Protein AF-A0A5F2GP54-F1 (afdb_monomer_lite)

Radius of gyration: 21.3 Å; chains: 1; bounding box: 75×28×52 Å

Structure (mmCIF, N/CA/C/O backbone):
data_AF-A0A5F2GP54-F1
#
_entry.id   AF-A0A5F2GP54-F1
#
loop_
_atom_site.group_PDB
_atom_site.id
_atom_site.type_symbol
_atom_site.label_atom_id
_atom_site.label_alt_id
_atom_site.label_comp_id
_atom_site.label_asym_id
_atom_site.label_entity_id
_atom_site.label_seq_id
_atom_site.pdbx_PDB_ins_code
_atom_site.Cartn_x
_atom_site.Cartn_y
_atom_site.Cartn_z
_atom_site.occupancy
_atom_site.B_iso_or_equiv
_atom_site.auth_seq_id
_atom_site.auth_comp_id
_atom_site.auth_asym_id
_atom_site.auth_atom_id
_atom_site.pdbx_PDB_model_num
ATOM 1 N N . MET A 1 1 ? -41.384 5.688 8.074 1.00 37.34 1 MET A N 1
ATOM 2 C CA . MET A 1 1 ? -40.142 5.023 7.621 1.00 37.34 1 MET A CA 1
ATOM 3 C C . MET A 1 1 ? -38.977 5.599 8.408 1.00 37.34 1 MET A C 1
ATOM 5 O O . MET A 1 1 ? -38.516 6.691 8.107 1.00 37.34 1 MET A O 1
ATOM 9 N N . THR A 1 2 ? -38.576 4.937 9.490 1.00 41.84 2 THR A N 1
ATOM 10 C CA . THR A 1 2 ? -37.510 5.419 10.374 1.00 41.84 2 THR A CA 1
ATOM 11 C C . THR A 1 2 ? -36.173 5.144 9.698 1.00 41.84 2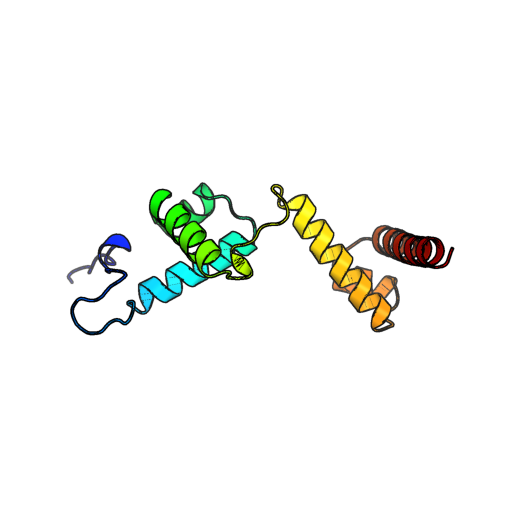 THR A C 1
ATOM 13 O O . THR A 1 2 ? -35.766 3.990 9.582 1.00 41.84 2 THR A O 1
ATOM 16 N N . GLN A 1 3 ? -35.512 6.189 9.199 1.00 48.16 3 GLN A N 1
ATOM 17 C CA . GLN A 1 3 ? -34.153 6.070 8.682 1.00 48.16 3 GLN A CA 1
ATOM 18 C C . GLN A 1 3 ? -33.237 5.664 9.842 1.00 48.16 3 GLN A C 1
ATOM 20 O O . GLN A 1 3 ? -32.897 6.484 10.693 1.00 48.16 3 GLN A O 1
ATOM 25 N N . GLN A 1 4 ? -32.882 4.379 9.916 1.00 49.12 4 GLN A N 1
ATOM 26 C CA . GLN A 1 4 ? -31.831 3.910 10.810 1.00 49.12 4 GLN A CA 1
ATOM 27 C C . GLN A 1 4 ? -30.529 4.553 10.341 1.00 49.12 4 GLN A C 1
ATOM 29 O O . GLN A 1 4 ? -29.947 4.132 9.341 1.00 49.12 4 GLN A O 1
ATOM 34 N N . GLN A 1 5 ? -30.084 5.601 11.039 1.00 55.44 5 GLN A N 1
ATOM 35 C CA . GLN A 1 5 ? -28.756 6.142 10.795 1.00 55.44 5 GLN A CA 1
ATOM 36 C C . GLN A 1 5 ? -27.732 5.018 10.991 1.00 55.44 5 GLN A C 1
ATOM 38 O O . GLN A 1 5 ? -27.814 4.286 11.985 1.00 55.44 5 GLN A O 1
ATOM 43 N N . PRO A 1 6 ? -26.776 4.842 10.064 1.00 56.81 6 PRO A N 1
ATOM 44 C CA . PRO A 1 6 ? -25.759 3.822 10.216 1.00 56.81 6 PRO A CA 1
ATOM 45 C C . PRO A 1 6 ? -24.985 4.107 11.502 1.00 56.81 6 PRO A C 1
ATOM 47 O O . PRO A 1 6 ? -24.300 5.121 11.614 1.00 56.81 6 PRO A O 1
ATOM 50 N N . LEU A 1 7 ? -25.100 3.199 12.476 1.00 57.28 7 LEU A N 1
ATOM 51 C CA . LEU A 1 7 ? -24.381 3.286 13.749 1.00 57.28 7 LEU A CA 1
ATOM 52 C C . LEU A 1 7 ? -22.897 3.571 13.481 1.00 57.28 7 LEU A C 1
ATOM 54 O O . LEU A 1 7 ? -22.285 2.910 12.627 1.00 57.28 7 LEU A O 1
ATOM 58 N N . ARG A 1 8 ? -22.345 4.569 14.177 1.00 58.59 8 ARG A N 1
ATOM 59 C CA . ARG A 1 8 ? -20.973 5.049 13.978 1.00 58.59 8 ARG A CA 1
ATOM 60 C C . ARG A 1 8 ? -19.968 4.022 14.496 1.00 58.59 8 ARG A C 1
ATOM 62 O O . ARG A 1 8 ? -20.253 3.259 15.417 1.00 58.59 8 ARG A O 1
ATOM 69 N N . PHE A 1 9 ? -18.771 4.005 13.913 1.00 52.03 9 PHE A N 1
ATOM 70 C CA . PHE A 1 9 ? -17.738 3.001 14.195 1.00 52.03 9 PHE A CA 1
ATOM 71 C C . PHE A 1 9 ? -17.418 2.838 15.697 1.00 52.03 9 PHE A C 1
ATOM 73 O O . PHE A 1 9 ? -17.304 1.709 16.172 1.00 52.03 9 PHE A O 1
ATOM 80 N N . TYR A 1 10 ? -17.359 3.937 16.458 1.00 57.66 10 TYR A N 1
ATOM 81 C CA . TYR A 1 10 ? -17.048 3.926 17.896 1.00 57.66 10 TYR A CA 1
ATOM 82 C C . TYR A 1 10 ? -18.141 3.297 18.778 1.00 57.66 10 TYR A C 1
ATOM 84 O O . TYR A 1 10 ? -17.886 2.999 19.942 1.00 57.66 10 TYR A O 1
ATOM 92 N N . GLN A 1 11 ? -19.353 3.080 18.251 1.00 53.91 11 GLN A N 1
ATOM 93 C CA . GLN A 1 11 ? -20.435 2.423 18.995 1.00 53.91 11 GLN A CA 1
ATOM 94 C C . GLN A 1 11 ? -20.234 0.904 19.096 1.00 53.91 11 GLN A C 1
ATOM 96 O O . GLN A 1 11 ? -20.862 0.247 19.924 1.00 53.91 11 GLN A O 1
ATOM 101 N N . PHE A 1 12 ? -19.340 0.331 18.286 1.00 56.84 12 PHE A N 1
ATOM 102 C CA . PHE A 1 12 ? -18.993 -1.083 18.346 1.00 56.84 12 PHE A CA 1
ATOM 103 C C . PHE A 1 12 ? -17.712 -1.266 19.168 1.00 56.84 12 PHE A C 1
ATOM 105 O O . PHE A 1 12 ? -16.613 -0.960 18.710 1.00 56.84 12 PHE A O 1
ATOM 112 N N . SER A 1 13 ? -17.837 -1.803 20.384 1.00 51.59 13 SER A N 1
ATOM 113 C CA . SER A 1 13 ? -16.672 -2.128 21.214 1.00 51.59 13 SER A CA 1
ATOM 114 C C . SER A 1 13 ? -15.788 -3.187 20.540 1.00 51.59 13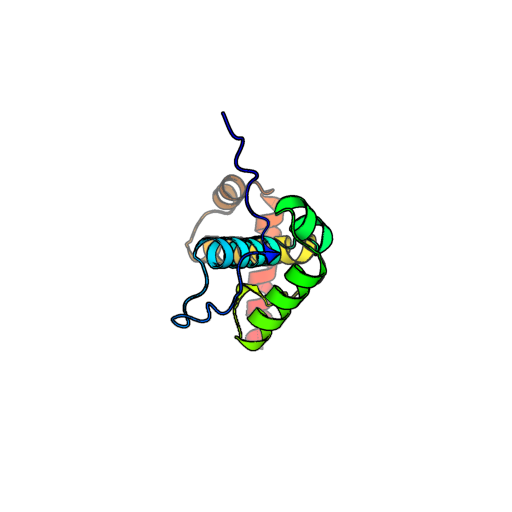 SER A C 1
ATOM 116 O O . SER A 1 13 ? -16.275 -4.218 20.064 1.00 51.59 13 SER A O 1
ATOM 118 N N . SER A 1 14 ? -14.467 -2.974 20.560 1.00 53.28 14 SER A N 1
ATOM 119 C CA . SER A 1 14 ? -13.477 -3.977 20.132 1.00 53.28 14 SER A CA 1
ATOM 120 C C . SER A 1 14 ? -13.481 -5.234 21.018 1.00 53.28 14 SER A C 1
ATOM 122 O O . SER A 1 14 ? -13.016 -6.292 20.584 1.00 53.28 14 SER A O 1
ATOM 124 N N . PHE A 1 15 ? -14.078 -5.127 22.211 1.00 50.03 15 PHE A N 1
ATOM 125 C CA . PHE A 1 15 ? -14.305 -6.192 23.179 1.00 50.03 15 PHE A CA 1
ATOM 126 C C . PHE A 1 15 ? -15.803 -6.267 23.499 1.00 50.03 15 PHE A C 1
ATOM 128 O O . PHE A 1 15 ? -16.343 -5.461 24.261 1.00 50.03 15 PHE A O 1
ATOM 135 N N . ASN A 1 16 ? -16.512 -7.213 22.890 1.00 49.00 16 ASN A N 1
ATOM 136 C CA . ASN A 1 16 ? -17.885 -7.485 23.291 1.00 49.00 16 ASN A CA 1
ATOM 137 C C . ASN A 1 16 ? -17.853 -8.104 24.701 1.00 49.00 16 ASN A C 1
ATOM 139 O O . ASN A 1 16 ? -17.216 -9.144 24.888 1.00 49.00 16 ASN A O 1
ATOM 143 N N . LYS A 1 17 ? -18.551 -7.501 25.680 1.00 50.81 17 LYS A N 1
ATOM 144 C CA . LYS A 1 17 ? -18.644 -7.996 27.074 1.00 50.81 17 LYS A CA 1
ATOM 145 C C . LYS A 1 17 ? -19.212 -9.427 27.182 1.00 50.81 17 LYS A C 1
ATOM 147 O O . LYS A 1 17 ? -19.225 -9.991 28.266 1.00 50.81 17 LYS A O 1
ATOM 152 N N . ARG A 1 18 ? -19.678 -10.017 26.073 1.00 45.22 18 ARG A N 1
ATOM 153 C CA . ARG A 1 18 ? -20.384 -11.306 26.009 1.00 45.22 18 ARG A CA 1
ATOM 154 C C . ARG A 1 18 ? -19.679 -12.442 25.252 1.00 45.22 18 ARG A C 1
ATOM 156 O O . ARG A 1 18 ? -20.313 -13.464 25.032 1.00 45.22 18 ARG A O 1
ATOM 163 N N . GLY A 1 19 ? -18.407 -12.325 24.851 1.00 49.91 19 GLY A N 1
ATOM 164 C CA . GLY A 1 19 ? -17.742 -13.504 24.256 1.00 49.91 19 GLY A CA 1
ATOM 165 C C . GLY A 1 19 ? -16.473 -13.302 23.435 1.00 49.91 19 GLY A C 1
ATOM 166 O O . GLY A 1 19 ? -16.212 -14.098 22.537 1.00 49.91 19 GLY A O 1
ATOM 167 N N . GLY A 1 20 ? -15.701 -12.238 23.668 1.00 58.38 20 GLY A N 1
ATOM 168 C CA . GLY A 1 20 ? -14.326 -12.127 23.150 1.00 58.38 20 GLY A CA 1
ATOM 169 C C . GLY A 1 20 ? -14.158 -11.963 21.630 1.00 58.38 20 GLY A C 1
ATOM 170 O O . GLY A 1 20 ? -13.033 -11.819 21.162 1.00 58.38 20 GLY A O 1
ATOM 171 N N . LYS A 1 21 ? -15.240 -11.944 20.838 1.00 61.78 21 LYS A N 1
ATOM 172 C CA . LYS A 1 21 ? -15.181 -11.756 19.378 1.00 61.78 21 LYS A CA 1
ATOM 173 C C . LYS A 1 21 ? -15.486 -10.306 18.998 1.00 61.78 21 LYS A C 1
ATOM 175 O O . LYS A 1 21 ? -16.508 -9.745 19.394 1.00 61.78 21 LYS A O 1
ATOM 180 N N . THR A 1 22 ? -14.593 -9.701 18.216 1.00 68.69 22 THR A N 1
ATOM 181 C CA . THR A 1 22 ? -14.778 -8.362 17.637 1.00 68.69 22 THR A CA 1
ATOM 182 C C . THR A 1 22 ? -15.954 -8.364 16.657 1.00 68.69 22 THR A C 1
ATOM 184 O O . THR A 1 22 ? -16.109 -9.298 15.872 1.00 68.69 22 THR A O 1
ATOM 187 N N . HIS A 1 23 ? -16.774 -7.308 16.673 1.00 72.44 23 HIS A N 1
ATOM 188 C CA . HIS A 1 23 ? -17.908 -7.180 15.757 1.00 72.44 23 HIS A CA 1
ATOM 189 C C . HIS A 1 23 ? -17.445 -7.252 14.282 1.00 72.44 23 HIS A C 1
ATOM 191 O O . HIS A 1 23 ? -16.470 -6.577 13.932 1.00 72.44 23 HIS A O 1
ATOM 197 N N . PRO A 1 24 ? -18.135 -7.988 13.383 1.00 79.50 24 PRO A N 1
ATOM 198 C CA . PRO A 1 24 ? -17.694 -8.172 11.996 1.00 79.50 24 PRO A CA 1
ATOM 199 C C . PRO A 1 24 ? -17.441 -6.860 11.246 1.00 79.50 24 PRO A C 1
ATOM 201 O O . PRO A 1 24 ? -16.494 -6.756 10.472 1.00 79.50 24 PRO A O 1
ATOM 204 N N . ARG A 1 25 ? -18.245 -5.822 11.511 1.00 81.06 25 ARG A N 1
ATOM 205 C CA . ARG A 1 25 ? -18.046 -4.488 10.919 1.00 81.06 25 ARG A CA 1
ATOM 206 C C . ARG A 1 25 ? -16.719 -3.859 11.353 1.00 81.06 25 ARG A C 1
ATOM 208 O O . ARG A 1 25 ? -16.010 -3.340 10.505 1.00 81.06 25 ARG A O 1
ATOM 215 N N . VAL A 1 26 ? -16.348 -3.985 12.628 1.00 79.94 26 VAL A N 1
ATOM 216 C CA . VAL A 1 26 ? -15.075 -3.469 13.160 1.00 79.94 26 VAL A CA 1
ATOM 217 C C . VAL A 1 26 ? -13.897 -4.238 12.571 1.00 79.94 26 VAL A C 1
ATOM 219 O O . VAL A 1 26 ? -12.906 -3.629 12.180 1.00 79.94 26 VAL A O 1
ATOM 222 N N . ALA A 1 27 ? -14.016 -5.563 12.441 1.00 83.56 27 ALA A N 1
ATOM 223 C CA . ALA A 1 27 ? -12.992 -6.380 11.794 1.00 83.56 27 ALA A CA 1
ATOM 224 C C . ALA A 1 27 ? -12.791 -5.983 10.319 1.00 83.56 27 ALA A C 1
ATOM 226 O O . ALA A 1 27 ? -11.654 -5.792 9.888 1.00 83.56 27 ALA A O 1
ATOM 227 N N . ARG A 1 28 ? -13.884 -5.781 9.566 1.00 88.00 28 ARG A N 1
ATOM 228 C CA . ARG A 1 28 ? -13.834 -5.306 8.173 1.00 88.00 28 ARG A CA 1
ATOM 229 C C . ARG A 1 28 ? -13.194 -3.925 8.059 1.00 88.00 28 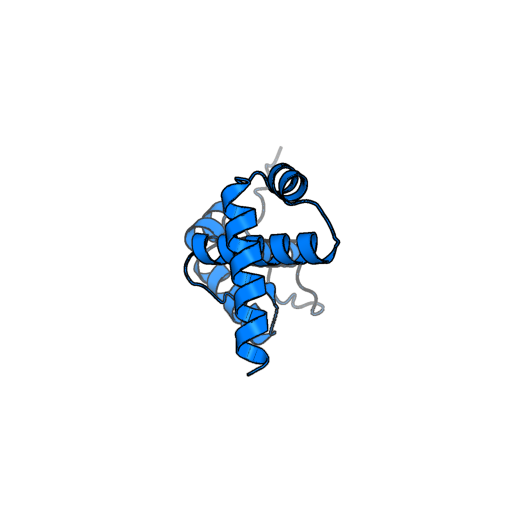ARG A C 1
ATOM 231 O O . ARG A 1 28 ? -12.292 -3.752 7.246 1.00 88.00 28 ARG A O 1
ATOM 238 N N . THR A 1 29 ? -13.608 -2.969 8.889 1.00 87.94 29 THR A N 1
ATOM 239 C CA . THR A 1 29 ? -13.026 -1.620 8.893 1.00 87.94 29 THR A CA 1
ATOM 240 C C . THR A 1 29 ? -11.544 -1.658 9.253 1.00 87.94 29 THR A C 1
ATOM 242 O O . THR A 1 29 ? -10.748 -1.036 8.563 1.00 87.94 29 THR A O 1
ATOM 245 N N . ARG A 1 30 ? -11.137 -2.439 10.263 1.00 87.62 30 ARG A N 1
ATOM 246 C CA . ARG A 1 30 ? -9.720 -2.603 10.623 1.00 87.62 30 ARG A CA 1
ATOM 247 C C . ARG A 1 30 ? -8.899 -3.157 9.460 1.00 87.62 30 ARG A C 1
ATOM 249 O O . ARG A 1 30 ? -7.828 -2.631 9.183 1.00 87.62 30 ARG A O 1
ATOM 256 N N . ASN A 1 31 ? -9.396 -4.182 8.770 1.00 90.94 31 ASN A N 1
ATOM 257 C CA . ASN A 1 31 ? -8.709 -4.727 7.598 1.00 90.94 31 ASN A CA 1
ATOM 258 C C . ASN A 1 31 ? -8.595 -3.671 6.491 1.00 90.94 31 ASN A C 1
ATOM 260 O O . ASN A 1 31 ? -7.518 -3.499 5.937 1.00 90.94 31 ASN A O 1
ATOM 264 N N . ARG A 1 32 ? -9.654 -2.884 6.260 1.00 91.88 32 ARG A N 1
ATOM 265 C CA . ARG A 1 32 ? -9.646 -1.783 5.290 1.00 91.88 32 ARG A CA 1
ATOM 266 C C . ARG A 1 32 ? -8.646 -0.679 5.654 1.00 91.88 32 ARG A C 1
ATOM 268 O O . ARG A 1 32 ? -7.950 -0.194 4.771 1.00 91.88 32 ARG A O 1
ATOM 275 N N . ILE A 1 33 ? -8.530 -0.321 6.938 1.00 92.56 33 ILE A N 1
ATOM 276 C CA . ILE A 1 33 ? -7.497 0.603 7.440 1.00 92.56 33 ILE A CA 1
ATOM 277 C C . ILE A 1 33 ? -6.108 0.069 7.090 1.00 92.56 33 ILE A C 1
ATOM 279 O O . ILE A 1 33 ? -5.278 0.828 6.602 1.00 92.56 33 ILE A O 1
ATOM 283 N N . LEU A 1 34 ? -5.857 -1.225 7.316 1.00 91.06 34 LEU A N 1
ATOM 284 C CA . LEU A 1 34 ? -4.565 -1.844 7.019 1.00 91.06 34 LEU A CA 1
ATOM 285 C C . LEU A 1 34 ? -4.292 -1.943 5.516 1.00 91.06 34 LEU A C 1
ATOM 287 O O . LEU A 1 34 ? -3.163 -1.699 5.119 1.00 91.06 34 LEU A O 1
ATOM 291 N N . ASP A 1 35 ? -5.299 -2.219 4.686 1.00 90.75 35 ASP A N 1
ATOM 292 C CA . ASP A 1 35 ? -5.155 -2.240 3.223 1.00 90.75 35 ASP A CA 1
ATOM 293 C C . ASP A 1 35 ? -4.829 -0.834 2.677 1.00 90.75 35 ASP A C 1
ATOM 295 O O . ASP A 1 35 ? -3.930 -0.658 1.854 1.00 90.75 35 ASP A O 1
ATOM 299 N N . LEU A 1 36 ? -5.519 0.204 3.168 1.00 90.88 36 LEU A N 1
ATOM 300 C CA . LEU A 1 36 ? -5.228 1.598 2.809 1.00 90.88 36 LEU A CA 1
ATOM 301 C C . LEU A 1 36 ? -3.868 2.046 3.357 1.00 90.88 36 LEU A C 1
ATOM 303 O O . LEU A 1 36 ? -3.133 2.799 2.706 1.00 90.88 36 LEU A O 1
ATOM 307 N N . TRP A 1 37 ? -3.510 1.566 4.548 1.00 89.94 37 TRP A N 1
ATOM 308 C CA . TRP A 1 37 ? -2.204 1.809 5.132 1.00 89.94 37 TRP A CA 1
ATOM 309 C C . TRP A 1 37 ? -1.095 1.125 4.315 1.00 89.94 37 TRP A C 1
ATOM 311 O O . TRP A 1 37 ? -0.096 1.758 3.986 1.00 89.94 37 TRP A O 1
ATOM 321 N N . GLU A 1 38 ? -1.274 -0.109 3.873 1.00 86.69 38 GLU A N 1
ATOM 322 C CA . GLU A 1 38 ? -0.355 -0.770 2.944 1.00 86.69 38 GLU A CA 1
ATOM 323 C C . GLU A 1 38 ? -0.258 0.006 1.616 1.00 86.69 38 GLU A C 1
ATOM 325 O O . GLU A 1 38 ? 0.832 0.215 1.084 1.00 86.69 38 GLU A O 1
ATOM 330 N N . GLY A 1 39 ? -1.381 0.552 1.137 1.00 84.75 39 GLY A N 1
ATOM 331 C CA . GLY A 1 39 ? -1.475 1.423 -0.039 1.00 84.75 39 GLY A CA 1
ATOM 332 C C . GLY A 1 39 ? -0.864 2.825 0.109 1.00 84.75 39 GLY A C 1
ATOM 333 O O . GLY A 1 39 ? -0.968 3.633 -0.821 1.00 84.75 39 GLY A O 1
ATOM 334 N N . MET A 1 40 ? -0.207 3.123 1.237 1.00 82.94 40 MET A N 1
ATOM 335 C CA . MET A 1 40 ? 0.449 4.404 1.538 1.00 82.94 40 MET A CA 1
ATOM 336 C C . MET A 1 40 ? -0.493 5.611 1.671 1.00 82.94 40 MET A C 1
ATOM 338 O O . MET A 1 40 ? -0.059 6.751 1.490 1.00 82.94 40 MET A O 1
ATOM 342 N N . ALA A 1 41 ? -1.763 5.397 2.016 1.00 86.50 41 ALA A N 1
ATOM 343 C CA . ALA A 1 41 ? -2.656 6.497 2.374 1.00 86.50 41 ALA A CA 1
ATOM 344 C C . ALA A 1 41 ? -2.156 7.219 3.646 1.00 86.50 41 ALA A C 1
ATOM 346 O O . ALA A 1 41 ? -1.564 6.602 4.540 1.00 86.50 41 ALA A O 1
ATOM 347 N N . SER A 1 42 ? -2.341 8.537 3.742 1.00 88.50 42 SER A N 1
ATOM 348 C CA . SER A 1 42 ? -2.042 9.262 4.984 1.00 88.50 42 SER A CA 1
ATOM 349 C C . SER A 1 42 ? -3.077 8.918 6.059 1.00 88.50 42 SER A C 1
ATOM 351 O O . SER A 1 42 ? -4.163 8.426 5.755 1.00 88.50 42 SER A O 1
ATOM 353 N N . TYR A 1 43 ? -2.769 9.208 7.325 1.00 90.31 43 TYR A N 1
ATOM 354 C CA . TYR A 1 43 ? -3.748 9.050 8.405 1.00 90.31 43 TYR A CA 1
ATOM 355 C C . TYR A 1 43 ? -5.031 9.857 8.146 1.00 90.31 43 TYR A C 1
ATOM 357 O O . TYR A 1 43 ? -6.115 9.359 8.430 1.00 90.31 43 TYR A O 1
ATOM 365 N N . SER A 1 44 ? -4.906 11.061 7.569 1.00 90.56 44 SER A N 1
ATOM 366 C CA . SER A 1 44 ? -6.045 11.914 7.210 1.00 90.56 44 SER A CA 1
ATOM 367 C C . SER A 1 44 ? -6.897 11.296 6.104 1.00 90.56 44 SER A C 1
ATOM 369 O O . SER A 1 44 ? -8.096 11.146 6.287 1.00 90.56 44 SER A O 1
ATOM 371 N N . THR A 1 45 ? -6.281 10.828 5.014 1.00 91.44 45 THR A N 1
ATOM 372 C CA . THR A 1 45 ? -7.010 10.190 3.910 1.00 91.44 45 THR A CA 1
ATOM 373 C C . THR A 1 45 ? -7.745 8.934 4.373 1.00 91.44 45 THR A C 1
ATOM 375 O O . THR A 1 45 ? -8.871 8.702 3.962 1.00 91.44 45 THR A O 1
ATOM 378 N N . ILE A 1 46 ? -7.142 8.124 5.251 1.00 92.44 46 ILE A N 1
ATOM 379 C CA . ILE A 1 46 ? -7.807 6.927 5.793 1.00 92.44 46 ILE A CA 1
ATOM 380 C C . ILE A 1 46 ? -9.006 7.311 6.668 1.00 92.44 46 ILE A C 1
ATOM 382 O O . ILE A 1 46 ? -10.036 6.641 6.620 1.00 92.44 46 ILE A O 1
ATOM 386 N N . ALA A 1 47 ? -8.857 8.357 7.481 1.00 92.50 47 ALA A N 1
ATOM 387 C CA . ALA A 1 47 ? -9.916 8.853 8.350 1.00 92.50 47 ALA A CA 1
ATOM 388 C C . ALA A 1 47 ? -11.113 9.379 7.543 1.00 92.50 47 ALA A C 1
ATOM 390 O O . ALA A 1 47 ? -12.246 9.018 7.849 1.00 92.50 47 ALA A O 1
ATOM 391 N N . GLU A 1 48 ? -10.850 10.160 6.493 1.00 91.69 48 GLU A N 1
ATOM 392 C CA . GLU A 1 48 ? -11.863 10.697 5.578 1.00 91.69 48 GLU A CA 1
ATOM 393 C C . GLU A 1 48 ? -12.572 9.585 4.791 1.00 91.69 48 GLU A C 1
ATOM 395 O O . GLU A 1 48 ? -13.796 9.522 4.783 1.00 91.69 48 GLU A O 1
ATOM 400 N N . GLU A 1 49 ? -11.814 8.662 4.193 1.00 91.94 49 GLU A N 1
ATOM 401 C CA . GLU A 1 49 ? -12.352 7.573 3.361 1.00 91.94 49 GLU A CA 1
ATOM 402 C C . GLU A 1 49 ? -13.292 6.640 4.142 1.00 91.94 49 GLU A C 1
ATOM 404 O O . GLU A 1 49 ? -14.250 6.095 3.594 1.00 91.94 49 GLU A O 1
ATOM 409 N N . LEU A 1 50 ? -13.001 6.410 5.425 1.00 89.56 50 LEU A N 1
ATOM 410 C CA . LEU A 1 50 ? -13.734 5.455 6.259 1.00 89.56 50 LEU A CA 1
ATOM 411 C C . LEU A 1 50 ? -14.691 6.116 7.257 1.00 89.56 50 LEU A C 1
ATOM 413 O O . LEU A 1 50 ? -15.337 5.386 8.011 1.00 89.56 50 LEU A O 1
ATOM 417 N N . ASP A 1 51 ? -14.777 7.449 7.263 1.00 89.38 51 ASP A N 1
ATOM 418 C CA . ASP A 1 51 ? -15.542 8.252 8.226 1.00 89.38 51 ASP A CA 1
ATOM 419 C C . ASP A 1 51 ? -15.261 7.840 9.689 1.00 89.38 51 ASP A C 1
ATOM 421 O O . ASP A 1 51 ? -16.140 7.462 10.471 1.00 89.38 51 ASP A O 1
ATOM 425 N N . ILE A 1 52 ? -13.975 7.835 10.054 1.00 88.44 52 ILE A N 1
ATOM 426 C CA . ILE A 1 52 ? -13.486 7.467 11.393 1.00 88.44 52 ILE A CA 1
ATOM 427 C C . ILE A 1 52 ? -12.507 8.503 11.933 1.00 88.44 52 ILE A C 1
ATOM 429 O O . ILE A 1 52 ? -11.864 9.233 11.187 1.00 88.44 52 ILE A O 1
ATOM 433 N N . SER A 1 53 ? -12.340 8.548 13.258 1.00 89.56 53 SER A N 1
ATOM 434 C CA . SER A 1 53 ? -11.381 9.475 13.857 1.00 89.56 53 SER A CA 1
ATOM 435 C C . SER A 1 53 ? -9.937 9.106 13.502 1.00 89.56 53 SER A C 1
ATOM 437 O O . SER A 1 53 ? -9.551 7.934 13.503 1.00 89.56 53 SER A O 1
ATOM 439 N N . ILE A 1 54 ? -9.095 10.120 13.286 1.00 90.00 54 ILE A N 1
ATOM 440 C CA . ILE A 1 54 ? -7.652 9.935 13.059 1.00 90.00 54 ILE A CA 1
ATOM 441 C C . ILE A 1 54 ? -7.011 9.158 14.222 1.00 90.00 54 ILE A C 1
ATOM 443 O O . ILE A 1 54 ? -6.187 8.274 13.990 1.00 90.00 54 ILE A O 1
ATOM 447 N N . SER A 1 55 ? -7.430 9.421 15.466 1.00 90.12 55 SER A N 1
ATOM 448 C CA . SER A 1 55 ? -6.951 8.698 16.654 1.00 90.12 55 SER A CA 1
ATOM 449 C C . SER A 1 55 ? -7.193 7.189 16.560 1.00 90.12 55 SER A C 1
ATOM 451 O O . SER A 1 55 ? -6.288 6.398 16.819 1.00 90.12 55 SER A O 1
ATOM 453 N N . THR A 1 56 ? -8.369 6.784 16.077 1.00 89.00 56 THR A N 1
ATOM 454 C CA . THR A 1 56 ? -8.728 5.378 15.862 1.00 89.00 56 THR A CA 1
ATOM 455 C C . THR A 1 56 ? -7.820 4.719 14.822 1.00 89.00 56 THR A C 1
ATOM 457 O O . THR A 1 56 ? -7.395 3.574 14.996 1.00 89.00 56 THR A O 1
ATOM 460 N N . VAL A 1 57 ? -7.502 5.433 13.737 1.00 90.25 57 VAL A N 1
ATOM 461 C CA . VAL A 1 57 ? -6.589 4.947 12.691 1.00 90.25 57 VAL A CA 1
ATOM 462 C C . VAL A 1 57 ? -5.198 4.700 13.278 1.00 90.25 57 VAL A C 1
ATOM 464 O O . VAL A 1 57 ? -4.628 3.623 13.082 1.00 90.25 57 VAL A O 1
ATOM 467 N N . VAL A 1 58 ? -4.675 5.663 14.044 1.00 90.38 58 VAL A N 1
ATOM 468 C CA . VAL A 1 58 ? -3.365 5.565 14.706 1.00 90.38 58 VAL A CA 1
ATOM 469 C C . VAL A 1 58 ? -3.318 4.372 15.662 1.00 90.38 58 VAL A C 1
ATOM 471 O O . VAL A 1 58 ? -2.385 3.571 15.592 1.00 90.38 58 VAL A O 1
ATOM 474 N N . GLU A 1 59 ? -4.337 4.194 16.503 1.00 89.19 59 GLU A N 1
ATOM 475 C CA . GLU A 1 59 ? -4.423 3.063 17.433 1.00 89.19 59 GLU A CA 1
ATOM 476 C C . GLU A 1 59 ? -4.492 1.711 16.716 1.00 89.19 59 GLU A C 1
ATOM 478 O O . GLU A 1 59 ? -3.815 0.758 17.118 1.00 89.19 59 GLU A O 1
ATOM 483 N N . CYS A 1 60 ? -5.272 1.617 15.634 1.00 89.56 60 CYS A N 1
ATOM 484 C CA . CYS A 1 60 ? -5.377 0.398 14.833 1.00 89.56 60 CYS A CA 1
ATOM 485 C C . CYS A 1 60 ? -4.020 -0.002 14.245 1.00 89.56 60 CYS A C 1
ATOM 487 O O . CYS A 1 60 ? -3.628 -1.168 14.337 1.00 89.56 60 CYS A O 1
ATOM 489 N N . ILE A 1 61 ? -3.277 0.962 13.699 1.00 89.62 61 ILE A N 1
ATOM 490 C CA . ILE A 1 61 ? -1.949 0.725 13.124 1.00 89.62 61 ILE A CA 1
ATOM 491 C C . ILE A 1 61 ? -0.940 0.381 14.223 1.00 89.62 61 ILE A C 1
ATOM 493 O O . ILE A 1 61 ? -0.187 -0.580 14.082 1.00 89.62 61 ILE A O 1
ATOM 497 N N . ALA A 1 62 ? -0.944 1.100 15.350 1.00 87.69 62 ALA A N 1
ATOM 498 C CA . ALA A 1 62 ? -0.074 0.802 16.488 1.00 87.69 62 ALA A CA 1
ATOM 499 C C . ALA A 1 62 ? -0.327 -0.609 17.047 1.00 87.69 62 ALA A C 1
ATOM 501 O O . ALA A 1 62 ? 0.606 -1.330 17.408 1.00 87.69 62 ALA A O 1
ATOM 502 N N . ARG A 1 63 ? -1.591 -1.044 17.089 1.00 86.50 63 ARG A N 1
ATOM 503 C CA . ARG A 1 63 ? -1.957 -2.414 17.461 1.00 86.50 63 ARG A CA 1
ATOM 504 C C . ARG A 1 63 ? -1.459 -3.434 16.439 1.00 86.50 63 ARG A C 1
ATOM 506 O O . ARG A 1 63 ? -0.899 -4.445 16.847 1.00 86.50 63 ARG A O 1
ATOM 513 N N . ALA A 1 64 ? -1.621 -3.175 15.145 1.00 88.00 64 ALA A N 1
ATOM 514 C CA . ALA A 1 64 ? -1.150 -4.075 14.096 1.00 88.00 64 ALA A CA 1
ATOM 515 C C . ALA A 1 64 ? 0.384 -4.215 14.089 1.00 88.00 64 ALA A C 1
ATOM 517 O O . ALA A 1 64 ? 0.892 -5.324 13.947 1.00 88.00 64 ALA A O 1
ATOM 518 N N . LYS A 1 65 ? 1.123 -3.133 14.377 1.00 87.12 65 LYS A N 1
ATOM 519 C CA . LYS A 1 65 ? 2.581 -3.175 14.585 1.00 87.12 65 LYS A CA 1
ATOM 520 C C . LYS A 1 65 ? 2.981 -4.061 15.764 1.00 87.12 65 LYS A C 1
ATOM 522 O O . LYS A 1 65 ? 3.885 -4.878 15.629 1.00 87.12 65 LYS A O 1
ATOM 527 N N . ARG A 1 66 ? 2.286 -3.954 16.904 1.00 86.75 66 ARG A N 1
ATOM 528 C CA . ARG A 1 66 ? 2.514 -4.841 18.064 1.00 86.75 66 ARG A CA 1
ATOM 529 C C . ARG A 1 66 ? 2.254 -6.311 17.734 1.00 86.75 66 ARG A C 1
ATOM 531 O O . ARG A 1 66 ? 2.972 -7.176 18.217 1.00 86.75 66 ARG A O 1
ATOM 538 N N . LEU A 1 67 ? 1.254 -6.576 16.896 1.00 86.69 67 LEU A N 1
ATOM 539 C CA . LEU A 1 67 ? 0.926 -7.916 16.402 1.00 86.69 67 LEU A CA 1
ATOM 540 C C . LEU A 1 67 ? 1.838 -8.390 15.258 1.00 86.69 67 LEU A C 1
ATOM 542 O O . LEU A 1 67 ? 1.651 -9.503 14.778 1.00 86.69 67 LEU A O 1
ATOM 546 N N .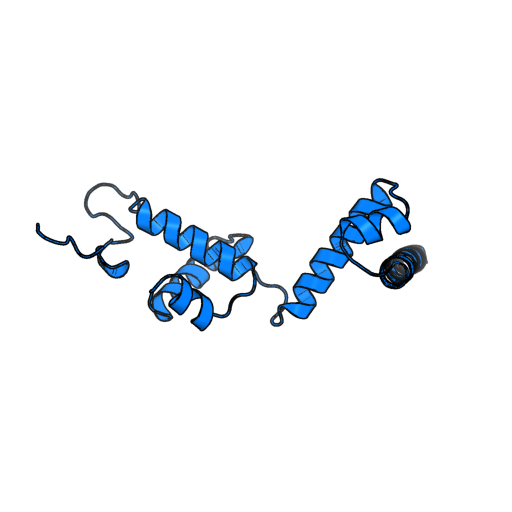 LYS A 1 68 ? 2.815 -7.574 14.836 1.00 86.62 68 LYS A N 1
ATOM 547 C CA . LYS A 1 68 ? 3.731 -7.846 13.717 1.00 86.62 68 LYS A CA 1
ATOM 548 C C . LYS A 1 68 ? 3.005 -8.186 12.410 1.00 86.62 68 LYS A C 1
ATOM 550 O O . LYS A 1 68 ? 3.458 -9.030 11.642 1.00 86.62 68 LYS A O 1
ATOM 555 N N . ASP A 1 69 ? 1.881 -7.520 12.154 1.00 85.19 69 ASP A N 1
ATOM 556 C CA . ASP A 1 69 ? 1.179 -7.653 10.880 1.00 85.19 69 ASP A CA 1
ATOM 557 C C . ASP A 1 69 ? 2.049 -7.060 9.751 1.00 85.19 69 ASP A C 1
ATOM 559 O O . ASP A 1 69 ? 2.447 -5.891 9.855 1.00 85.19 69 ASP A O 1
ATOM 563 N N . PRO A 1 70 ? 2.341 -7.812 8.670 1.00 83.00 70 PRO A N 1
ATOM 564 C CA . PRO A 1 70 ? 3.174 -7.331 7.569 1.00 83.00 70 PRO A CA 1
ATOM 565 C C . PRO A 1 70 ? 2.618 -6.069 6.897 1.00 83.00 70 PRO A C 1
ATOM 567 O O . PRO A 1 70 ? 3.388 -5.275 6.365 1.00 83.00 70 PRO A O 1
ATOM 570 N N . ARG A 1 71 ? 1.299 -5.837 6.951 1.00 83.12 71 ARG A N 1
ATOM 571 C CA . ARG A 1 71 ? 0.654 -4.660 6.342 1.00 83.12 71 ARG A CA 1
ATOM 572 C C . ARG A 1 71 ? 0.904 -3.374 7.120 1.00 83.12 71 ARG A C 1
ATOM 574 O O . ARG A 1 71 ? 0.772 -2.283 6.573 1.00 83.12 71 ARG A O 1
ATOM 581 N N . ALA A 1 72 ? 1.217 -3.484 8.412 1.00 85.19 72 ALA A N 1
ATOM 582 C CA . ALA A 1 72 ? 1.438 -2.335 9.284 1.00 85.19 72 ALA A CA 1
ATOM 583 C C . ALA A 1 72 ? 2.847 -1.745 9.135 1.00 85.19 72 ALA A C 1
ATOM 585 O O . ALA A 1 72 ? 3.072 -0.585 9.514 1.00 85.19 72 ALA A O 1
ATOM 586 N N . ASP A 1 73 ? 3.777 -2.530 8.590 1.00 83.06 73 ASP A N 1
ATOM 587 C CA . ASP A 1 73 ? 5.145 -2.107 8.363 1.00 83.06 73 ASP A CA 1
ATOM 588 C C . ASP A 1 73 ? 5.278 -1.319 7.053 1.00 83.06 73 ASP A C 1
ATOM 590 O O . ASP A 1 73 ? 4.845 -1.741 5.980 1.00 83.06 73 ASP A O 1
ATOM 594 N N . ARG A 1 74 ? 5.869 -0.127 7.150 1.00 76.00 74 ARG A N 1
ATOM 595 C CA . ARG A 1 74 ? 6.117 0.756 6.007 1.00 76.00 74 ARG A CA 1
ATOM 596 C C . ARG A 1 74 ? 7.611 1.048 5.947 1.00 76.00 74 ARG A C 1
ATOM 598 O O . ARG A 1 74 ? 8.071 1.909 6.696 1.00 76.00 74 ARG A O 1
ATOM 605 N N . PRO A 1 75 ? 8.355 0.427 5.017 1.00 68.44 75 PRO A N 1
ATOM 606 C CA . PRO A 1 75 ? 9.793 0.659 4.907 1.00 68.44 75 PRO A CA 1
ATOM 607 C C . PRO A 1 75 ? 10.130 2.070 4.402 1.00 68.44 75 PRO A C 1
ATOM 609 O O . PRO A 1 75 ? 11.236 2.555 4.613 1.00 68.44 75 PRO A O 1
ATOM 612 N N . PHE A 1 76 ? 9.187 2.760 3.747 1.00 68.38 76 PHE A N 1
ATOM 613 C CA . PHE A 1 76 ? 9.420 4.083 3.168 1.00 68.38 76 PHE A CA 1
ATOM 614 C C . PHE A 1 76 ? 8.330 5.073 3.569 1.00 68.38 76 PHE A C 1
ATOM 616 O O . PHE A 1 76 ? 7.145 4.754 3.527 1.00 68.38 76 PHE A O 1
ATOM 623 N N . ARG A 1 77 ? 8.725 6.315 3.875 1.00 67.56 77 ARG A N 1
ATOM 624 C CA . ARG A 1 77 ? 7.802 7.423 4.187 1.00 67.56 77 ARG A CA 1
ATOM 625 C C . ARG A 1 77 ? 7.018 7.906 2.959 1.00 67.56 77 ARG A C 1
ATOM 627 O O . ARG A 1 77 ? 5.887 8.362 3.095 1.00 67.56 77 ARG A O 1
ATOM 634 N N . HIS A 1 78 ? 7.596 7.794 1.759 1.00 73.88 78 HIS A N 1
ATOM 635 C CA . HIS A 1 78 ? 7.008 8.317 0.521 1.00 73.88 78 HIS A CA 1
ATOM 636 C C . HIS A 1 78 ? 6.443 7.215 -0.380 1.00 73.88 78 HIS A C 1
ATOM 638 O O . HIS A 1 78 ? 7.169 6.332 -0.840 1.00 73.88 78 HIS A O 1
ATOM 644 N N . ARG A 1 79 ? 5.158 7.347 -0.741 1.00 72.38 79 ARG A N 1
ATOM 645 C CA . ARG A 1 79 ? 4.434 6.435 -1.646 1.00 72.38 79 ARG A CA 1
ATOM 646 C C . ARG A 1 79 ? 5.163 6.185 -2.969 1.00 72.38 79 ARG A C 1
ATOM 648 O O . ARG A 1 79 ? 5.212 5.052 -3.436 1.00 72.38 79 ARG A O 1
ATOM 655 N N . LYS A 1 80 ? 5.772 7.223 -3.557 1.00 76.44 80 LYS A N 1
ATOM 656 C CA . LYS A 1 80 ? 6.506 7.123 -4.834 1.00 76.44 80 LYS A CA 1
ATOM 657 C C . LYS A 1 80 ? 7.680 6.141 -4.757 1.00 76.44 80 LYS A C 1
ATOM 659 O O . LYS A 1 80 ? 7.877 5.367 -5.688 1.00 76.44 80 LYS A O 1
ATOM 664 N N . ILE A 1 81 ? 8.416 6.146 -3.644 1.00 76.31 81 ILE A N 1
ATOM 665 C CA . ILE A 1 81 ? 9.583 5.279 -3.433 1.00 76.31 81 ILE A CA 1
ATOM 666 C C . ILE A 1 81 ? 9.129 3.824 -3.310 1.00 76.31 81 ILE A C 1
ATOM 668 O O . ILE A 1 81 ? 9.668 2.953 -3.984 1.00 76.31 81 ILE A O 1
ATOM 672 N N . GLN A 1 82 ? 8.072 3.565 -2.538 1.00 71.69 82 GLN A N 1
ATOM 673 C CA . GLN A 1 82 ? 7.550 2.210 -2.372 1.00 71.69 82 GLN A CA 1
ATOM 674 C C . GLN A 1 82 ? 6.922 1.661 -3.662 1.00 71.69 82 GLN A C 1
ATOM 676 O O . GLN A 1 82 ? 7.159 0.507 -4.009 1.00 71.69 82 GLN A O 1
ATOM 681 N N . MET A 1 83 ? 6.165 2.471 -4.414 1.00 78.31 83 MET A N 1
ATOM 682 C CA . MET A 1 83 ? 5.632 2.038 -5.712 1.00 78.31 83 MET A CA 1
ATOM 683 C C . MET A 1 83 ? 6.750 1.758 -6.716 1.00 78.31 83 MET A C 1
ATOM 685 O O . MET A 1 83 ? 6.655 0.793 -7.475 1.00 78.31 83 MET A O 1
ATOM 689 N N . ALA A 1 84 ? 7.815 2.567 -6.707 1.00 81.69 84 ALA A N 1
ATOM 690 C CA . ALA A 1 84 ? 9.003 2.285 -7.498 1.00 81.69 84 ALA A CA 1
ATOM 691 C C . ALA A 1 84 ? 9.631 0.952 -7.072 1.00 81.69 84 ALA A C 1
ATOM 693 O O . ALA A 1 84 ? 9.901 0.128 -7.935 1.00 81.69 84 ALA A O 1
ATOM 694 N N . GLU A 1 85 ? 9.780 0.693 -5.773 1.00 82.38 85 GLU A N 1
ATOM 695 C CA . GLU A 1 85 ? 10.365 -0.546 -5.251 1.00 82.38 85 GLU A CA 1
ATOM 696 C C . GLU A 1 85 ? 9.520 -1.790 -5.565 1.00 82.38 85 GLU A C 1
ATOM 698 O O . GLU A 1 85 ? 10.043 -2.796 -6.048 1.00 82.38 85 GLU A O 1
ATOM 703 N N . LYS A 1 86 ? 8.196 -1.710 -5.388 1.00 83.19 86 LYS A N 1
ATOM 704 C CA . LYS A 1 86 ? 7.256 -2.773 -5.774 1.00 83.19 86 LYS A CA 1
ATOM 705 C C . LYS A 1 86 ? 7.373 -3.081 -7.265 1.00 83.19 86 LYS A C 1
ATOM 707 O O . LYS A 1 86 ? 7.532 -4.236 -7.645 1.00 83.19 86 LYS A O 1
ATOM 712 N N . ARG A 1 87 ? 7.395 -2.040 -8.100 1.00 87.50 87 ARG A N 1
ATOM 713 C CA . ARG A 1 87 ? 7.576 -2.165 -9.550 1.00 87.50 87 ARG A CA 1
ATOM 714 C C . ARG A 1 87 ? 8.939 -2.758 -9.911 1.00 87.50 87 ARG A C 1
ATOM 716 O O . ARG A 1 87 ? 9.009 -3.583 -10.810 1.00 87.50 87 ARG A O 1
ATOM 723 N N . ARG A 1 88 ? 10.021 -2.374 -9.224 1.00 85.94 88 ARG A N 1
ATOM 724 C CA . ARG A 1 88 ? 11.357 -2.973 -9.413 1.00 85.94 88 ARG A CA 1
ATOM 725 C C . ARG A 1 88 ? 11.339 -4.469 -9.118 1.00 85.94 88 ARG A C 1
ATOM 727 O O . ARG A 1 88 ? 11.913 -5.241 -9.877 1.00 85.94 88 ARG A O 1
ATOM 734 N N . ARG A 1 89 ? 10.694 -4.871 -8.021 1.00 86.19 89 ARG A N 1
ATOM 735 C CA . ARG A 1 89 ? 10.545 -6.280 -7.636 1.00 86.19 89 ARG A CA 1
ATOM 736 C C . ARG A 1 89 ? 9.744 -7.063 -8.673 1.00 86.19 89 ARG A C 1
ATOM 738 O O . ARG A 1 89 ? 10.126 -8.169 -9.024 1.00 86.19 89 ARG A O 1
ATOM 745 N N . GLU A 1 90 ? 8.671 -6.473 -9.182 1.00 87.75 90 GLU A N 1
ATOM 746 C CA . GLU A 1 90 ? 7.816 -7.097 -10.190 1.00 87.75 90 GLU A CA 1
ATOM 747 C C . GLU A 1 90 ? 8.512 -7.223 -11.553 1.00 87.75 90 GLU A C 1
ATOM 749 O O . GLU A 1 90 ? 8.420 -8.269 -12.183 1.00 87.75 90 GLU A O 1
ATOM 754 N N . ILE A 1 91 ? 9.286 -6.211 -11.969 1.00 89.06 91 ILE A N 1
ATOM 755 C CA . ILE A 1 91 ? 10.137 -6.292 -13.167 1.00 89.06 91 ILE A CA 1
ATOM 756 C C . ILE A 1 91 ? 11.160 -7.422 -13.030 1.00 89.06 91 ILE A C 1
ATOM 758 O O . ILE A 1 91 ? 11.302 -8.196 -13.967 1.00 89.06 91 ILE A O 1
ATOM 762 N N . ARG A 1 92 ? 11.845 -7.532 -11.881 1.00 87.69 92 ARG A N 1
ATOM 763 C CA . ARG A 1 92 ? 12.811 -8.617 -11.635 1.00 87.69 92 ARG A CA 1
ATOM 764 C C . ARG A 1 92 ? 12.152 -9.986 -11.730 1.00 87.69 92 ARG A C 1
ATOM 766 O O . ARG A 1 92 ? 12.593 -10.799 -12.521 1.00 87.69 92 ARG A O 1
ATOM 773 N N . ARG A 1 93 ? 11.025 -10.173 -11.042 1.00 88.31 93 ARG A N 1
ATOM 774 C CA . ARG A 1 93 ? 10.264 -11.425 -11.099 1.00 88.31 93 ARG A CA 1
ATOM 775 C C . ARG A 1 93 ? 9.884 -11.814 -12.531 1.00 88.31 93 ARG A C 1
ATOM 777 O O . ARG A 1 93 ? 10.054 -12.958 -12.911 1.00 88.31 93 ARG A O 1
ATOM 784 N N . LEU A 1 94 ? 9.407 -10.863 -13.336 1.00 89.12 94 LEU A N 1
ATOM 785 C CA . LEU A 1 94 ? 9.042 -11.140 -14.729 1.00 89.12 94 LEU A CA 1
ATOM 786 C C . LEU A 1 94 ? 10.255 -11.424 -15.629 1.00 89.12 94 LEU A C 1
ATOM 788 O O . LEU A 1 94 ? 10.117 -12.150 -16.609 1.00 89.12 94 LEU A O 1
ATOM 792 N N . LEU A 1 95 ? 11.420 -10.841 -15.332 1.00 87.75 95 LEU A N 1
ATOM 793 C CA . LEU A 1 95 ? 12.668 -11.179 -16.021 1.00 87.75 95 LEU A CA 1
ATOM 794 C C . LEU A 1 95 ? 13.130 -12.594 -15.648 1.00 87.75 95 LEU A C 1
ATOM 796 O O . LEU A 1 95 ? 13.504 -13.342 -16.546 1.00 87.75 95 LEU A O 1
ATOM 800 N N . ASP A 1 96 ? 13.032 -12.968 -14.368 1.00 86.81 96 ASP A N 1
ATOM 801 C CA . ASP A 1 96 ? 13.343 -14.318 -13.877 1.00 86.81 96 ASP A CA 1
ATOM 802 C C . ASP A 1 96 ? 12.411 -15.371 -14.504 1.00 86.81 96 ASP A C 1
ATOM 804 O O . ASP A 1 96 ? 12.853 -16.450 -14.887 1.00 86.81 96 ASP A O 1
ATOM 808 N N . ASP A 1 97 ? 11.133 -15.024 -14.699 1.00 89.06 97 ASP A N 1
ATOM 809 C CA . ASP A 1 97 ? 10.139 -15.849 -15.399 1.00 89.06 97 ASP A CA 1
ATOM 810 C C . ASP A 1 97 ? 10.381 -15.927 -16.933 1.00 89.06 97 ASP A C 1
ATOM 812 O O . ASP A 1 97 ? 9.634 -16.598 -17.647 1.00 89.06 97 ASP A O 1
ATOM 816 N N . GLY A 1 98 ? 11.395 -15.234 -17.470 1.00 89.38 98 GLY A N 1
ATOM 817 C CA . GLY A 1 98 ? 11.808 -15.310 -18.878 1.00 89.38 98 GLY A CA 1
ATOM 818 C C . GLY A 1 98 ? 11.038 -14.411 -19.854 1.00 89.38 98 GLY A C 1
ATOM 819 O O . GLY A 1 98 ? 11.195 -14.545 -21.071 1.00 89.38 98 GLY A O 1
ATOM 820 N N . TYR A 1 99 ? 10.215 -13.475 -19.370 1.00 90.19 99 TYR A N 1
ATOM 821 C CA . TYR A 1 99 ? 9.469 -12.568 -20.250 1.00 90.19 99 TYR A CA 1
ATOM 822 C C . TYR A 1 99 ? 10.390 -11.580 -20.968 1.00 90.19 99 TYR A C 1
ATOM 824 O O . TYR A 1 99 ? 11.340 -11.029 -20.403 1.00 90.19 99 TYR A O 1
ATOM 832 N N . ARG A 1 100 ? 10.063 -11.248 -22.224 1.00 91.62 100 ARG A N 1
ATOM 833 C CA . ARG A 1 100 ? 10.862 -10.280 -22.984 1.00 91.62 100 ARG A CA 1
ATOM 834 C C . ARG A 1 100 ? 1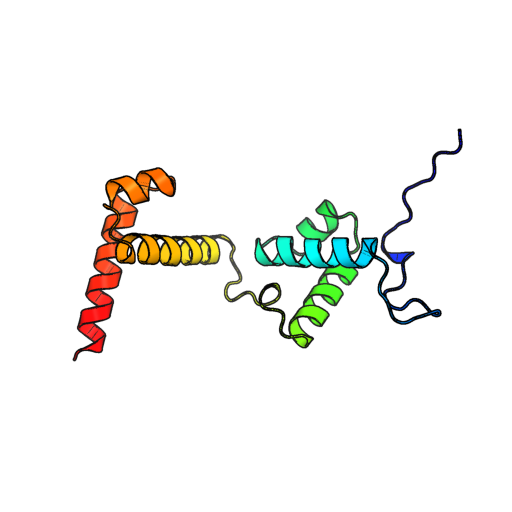0.620 -8.865 -22.445 1.00 91.62 100 ARG A C 1
ATOM 836 O O . ARG A 1 100 ? 9.474 -8.495 -22.173 1.00 91.62 100 ARG A O 1
ATOM 843 N N . PRO A 1 101 ? 11.628 -7.970 -22.437 1.00 89.06 101 PRO A N 1
ATOM 844 C CA . PRO A 1 101 ? 11.472 -6.600 -21.928 1.00 89.06 101 PRO A CA 1
ATOM 845 C C . PRO A 1 101 ? 10.328 -5.788 -22.563 1.00 89.06 101 PRO A C 1
ATOM 847 O O . PRO A 1 101 ? 9.766 -4.892 -21.936 1.00 89.06 101 PRO A O 1
ATOM 850 N N . ARG A 1 102 ? 9.967 -6.089 -23.820 1.00 91.00 102 ARG A N 1
ATOM 851 C CA . ARG A 1 102 ? 8.820 -5.471 -24.512 1.00 91.00 102 ARG A CA 1
ATOM 852 C C . ARG A 1 102 ? 7.471 -5.910 -23.929 1.00 91.00 102 ARG A C 1
ATOM 854 O O . ARG A 1 102 ? 6.554 -5.097 -23.878 1.00 91.00 102 ARG A O 1
ATOM 861 N N . GLU A 1 103 ? 7.346 -7.162 -23.510 1.00 90.31 103 GLU A N 1
ATOM 862 C CA . GLU A 1 103 ? 6.115 -7.733 -22.951 1.00 90.31 103 GLU A CA 1
ATOM 863 C C . GLU A 1 103 ? 5.909 -7.249 -21.518 1.00 90.31 103 GLU A C 1
ATOM 865 O O . GLU A 1 103 ? 4.817 -6.808 -21.169 1.00 90.31 103 GLU A O 1
ATOM 870 N N . ILE A 1 104 ? 6.992 -7.198 -20.736 1.00 89.75 104 ILE A N 1
ATOM 871 C CA . ILE A 1 104 ? 7.010 -6.620 -19.385 1.00 89.75 104 ILE A CA 1
ATOM 872 C C . ILE A 1 104 ? 6.554 -5.157 -19.418 1.00 89.75 104 ILE A C 1
ATOM 874 O O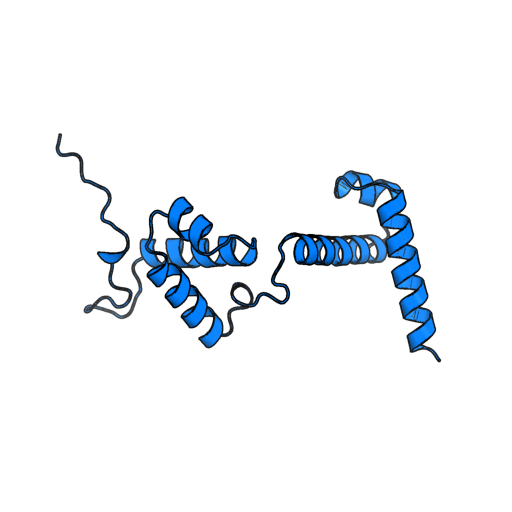 . ILE A 1 104 ? 5.706 -4.746 -18.626 1.00 89.75 104 ILE A O 1
ATOM 878 N N . ALA A 1 105 ? 7.075 -4.374 -20.369 1.00 91.06 105 ALA A N 1
ATOM 879 C CA . ALA A 1 105 ? 6.695 -2.977 -20.553 1.00 91.06 105 ALA A CA 1
ATOM 880 C C . ALA A 1 105 ? 5.188 -2.812 -20.815 1.00 91.06 105 ALA A C 1
ATOM 882 O O . ALA A 1 105 ? 4.545 -1.981 -20.173 1.00 91.06 105 ALA A O 1
ATOM 883 N N . LYS A 1 106 ? 4.617 -3.638 -21.704 1.00 92.38 106 LYS A N 1
ATOM 884 C CA . LYS A 1 106 ? 3.174 -3.640 -21.993 1.00 92.38 106 LYS A CA 1
ATOM 885 C C . LYS A 1 106 ? 2.346 -4.065 -20.779 1.00 92.38 106 LYS A C 1
ATOM 887 O O . LYS A 1 106 ? 1.353 -3.416 -20.477 1.00 92.38 106 LYS A O 1
ATOM 892 N N . ARG A 1 107 ? 2.770 -5.111 -20.066 1.00 89.44 107 ARG A N 1
ATOM 893 C CA . ARG A 1 107 ? 2.050 -5.667 -18.910 1.00 89.44 107 ARG A CA 1
ATOM 894 C C . ARG A 1 107 ? 1.997 -4.703 -17.726 1.00 89.44 107 ARG A C 1
ATOM 896 O O . ARG A 1 107 ? 0.975 -4.611 -17.060 1.00 89.44 107 ARG A O 1
ATOM 903 N N . LEU A 1 108 ? 3.092 -3.987 -17.475 1.00 86.62 108 LEU A N 1
ATOM 904 C CA . LEU A 1 108 ? 3.214 -3.051 -16.353 1.00 86.62 108 LEU A CA 1
ATOM 905 C C . LEU A 1 108 ? 2.861 -1.599 -16.717 1.00 86.62 108 LEU A C 1
ATOM 907 O O . LEU A 1 108 ? 2.873 -0.740 -15.835 1.00 86.62 108 LEU A O 1
ATOM 911 N N . GLY A 1 109 ? 2.591 -1.301 -17.993 1.00 89.25 109 GLY A N 1
ATOM 912 C CA . GLY A 1 109 ? 2.321 0.061 -18.465 1.00 89.25 109 GLY A CA 1
ATOM 913 C C . GLY A 1 109 ? 3.519 1.005 -18.303 1.00 89.25 109 GLY A C 1
ATOM 914 O O . GLY A 1 109 ? 3.355 2.173 -17.957 1.00 89.25 109 GLY A O 1
ATOM 915 N N . VAL A 1 110 ? 4.743 0.500 -18.493 1.00 88.31 110 VAL A N 1
ATOM 916 C CA . VAL A 1 110 ? 5.994 1.258 -18.305 1.00 88.31 110 VAL A CA 1
ATOM 917 C C . VAL A 1 110 ? 6.790 1.365 -19.600 1.00 88.31 110 VAL A C 1
ATOM 919 O O . VAL A 1 110 ? 6.617 0.579 -20.527 1.00 88.31 110 VAL A O 1
ATOM 922 N N . SER A 1 111 ? 7.713 2.327 -19.674 1.00 92.00 111 SER A N 1
ATOM 923 C CA . SER A 1 111 ? 8.566 2.476 -20.854 1.00 92.00 111 SER A CA 1
ATOM 924 C C . SER A 1 111 ? 9.569 1.324 -20.980 1.00 92.00 111 SER A C 1
ATOM 926 O O . SER A 1 111 ? 10.177 0.888 -19.999 1.00 92.00 111 SER A O 1
ATOM 928 N N . LYS A 1 112 ? 9.821 0.874 -22.218 1.00 90.00 112 LYS A N 1
ATOM 929 C CA . LYS A 1 112 ? 10.845 -0.148 -22.517 1.00 90.00 112 LYS A CA 1
ATOM 930 C C . LYS A 1 112 ? 12.220 0.246 -21.961 1.00 90.00 112 LYS A C 1
ATOM 932 O O . LYS A 1 112 ? 12.949 -0.599 -21.452 1.00 90.00 112 LYS A O 1
ATOM 937 N N . ARG A 1 113 ? 12.563 1.539 -22.028 1.00 89.38 113 ARG A N 1
ATOM 938 C CA . ARG A 1 113 ? 13.827 2.082 -21.508 1.00 89.38 113 ARG A CA 1
ATOM 939 C C . ARG A 1 113 ? 13.969 1.860 -20.001 1.00 89.38 113 ARG A C 1
ATOM 941 O O . ARG A 1 113 ? 15.053 1.503 -19.557 1.00 89.38 113 ARG A O 1
ATOM 948 N N . LEU A 1 114 ? 12.888 2.011 -19.231 1.00 87.94 114 LEU A N 1
ATOM 949 C CA . LEU A 1 114 ? 12.908 1.767 -17.789 1.00 87.94 114 LEU A CA 1
ATOM 950 C C . LEU A 1 114 ? 13.216 0.301 -17.470 1.00 87.94 114 LEU A C 1
ATOM 952 O O . LEU A 1 114 ? 14.013 0.034 -16.579 1.00 87.94 114 LEU A O 1
ATOM 956 N N . VAL A 1 115 ? 12.614 -0.635 -18.207 1.00 88.00 115 VAL A N 1
ATOM 957 C CA . VAL A 1 115 ? 12.852 -2.076 -18.020 1.00 88.00 115 VAL A CA 1
ATOM 958 C C . VAL A 1 115 ? 14.311 -2.428 -18.321 1.00 88.00 115 VAL A C 1
ATOM 960 O O . VAL A 1 115 ? 14.944 -3.107 -17.523 1.00 88.00 115 VAL A O 1
ATOM 963 N N . LEU A 1 116 ? 14.877 -1.899 -19.411 1.00 88.88 116 LEU A N 1
ATOM 964 C CA . LEU A 1 116 ? 16.279 -2.137 -19.782 1.00 88.88 116 LEU A CA 1
ATOM 965 C C . LEU A 1 116 ? 17.279 -1.587 -18.755 1.00 88.88 116 LEU A C 1
ATOM 967 O O . LEU A 1 116 ? 18.249 -2.265 -18.432 1.00 88.88 116 LEU A O 1
ATOM 971 N N . ILE A 1 117 ? 17.038 -0.384 -18.218 1.00 88.12 117 ILE A N 1
ATOM 972 C CA . ILE A 1 117 ? 17.876 0.176 -17.144 1.00 88.12 117 ILE A CA 1
ATOM 973 C C . ILE A 1 117 ? 17.860 -0.756 -15.925 1.00 88.12 117 ILE A C 1
ATOM 975 O O . ILE A 1 117 ? 18.907 -1.037 -15.355 1.00 88.12 117 ILE A O 1
ATOM 979 N N . ARG A 1 118 ? 16.685 -1.285 -15.560 1.00 85.69 118 ARG A N 1
ATOM 980 C CA . ARG A 1 118 ? 16.515 -2.165 -14.393 1.00 85.69 118 ARG A CA 1
ATOM 981 C C . ARG A 1 118 ? 17.107 -3.554 -14.571 1.00 85.69 118 ARG A C 1
ATOM 983 O O . ARG A 1 118 ? 17.592 -4.129 -13.601 1.00 85.69 118 ARG A O 1
ATOM 990 N N . MET A 1 119 ? 17.078 -4.064 -15.795 1.00 86.31 119 MET A N 1
ATOM 991 C CA . MET A 1 119 ? 17.778 -5.286 -16.171 1.00 86.31 119 MET A CA 1
ATOM 992 C C . MET A 1 119 ? 19.286 -5.103 -15.953 1.00 86.31 119 MET A C 1
ATOM 994 O O . MET A 1 119 ? 19.878 -5.822 -15.160 1.00 86.31 119 MET A O 1
ATOM 998 N N . ARG A 1 120 ? 19.864 -4.025 -16.504 1.00 86.50 120 ARG A N 1
ATOM 999 C CA . ARG A 1 120 ? 21.292 -3.708 -16.354 1.00 86.50 120 ARG A CA 1
ATOM 1000 C C . ARG A 1 120 ? 21.721 -3.479 -14.899 1.00 86.50 120 ARG A C 1
ATOM 1002 O O . ARG A 1 120 ? 22.804 -3.903 -14.516 1.00 86.50 120 ARG A O 1
ATOM 1009 N N . GLU A 1 121 ? 20.898 -2.807 -14.090 1.00 81.50 121 GLU A N 1
ATOM 1010 C CA . GLU A 1 121 ? 21.145 -2.637 -12.644 1.00 81.50 121 GLU A CA 1
ATOM 1011 C C . GLU A 1 121 ? 21.183 -3.990 -11.905 1.00 81.50 121 GLU A C 1
ATOM 1013 O O . GLU A 1 121 ? 21.956 -4.156 -10.962 1.00 81.50 121 GLU A O 1
ATOM 1018 N N . SER A 1 122 ? 20.381 -4.967 -12.342 1.00 74.25 122 SER A N 1
ATOM 1019 C CA . SER A 1 122 ? 20.356 -6.316 -11.755 1.00 74.25 122 SER A CA 1
ATOM 1020 C C . SER A 1 122 ? 21.594 -7.129 -12.155 1.00 74.25 122 SER A C 1
ATOM 1022 O O . SER A 1 122 ? 22.189 -7.798 -11.309 1.00 74.25 122 SER A O 1
ATOM 1024 N N . ASP A 1 123 ? 22.034 -6.999 -13.409 1.00 72.94 123 ASP A N 1
ATOM 1025 C CA . ASP A 1 123 ? 23.261 -7.631 -13.907 1.00 72.94 123 ASP A CA 1
ATOM 1026 C C . ASP A 1 123 ? 24.499 -7.075 -13.181 1.00 72.94 123 ASP A C 1
ATOM 1028 O O . ASP A 1 123 ? 25.345 -7.833 -12.709 1.00 72.94 123 ASP A O 1
ATOM 1032 N N . ALA A 1 124 ? 24.570 -5.751 -12.997 1.00 64.94 124 ALA A N 1
ATOM 1033 C CA . ALA A 1 124 ? 25.666 -5.087 -12.287 1.00 64.94 124 ALA A CA 1
ATOM 1034 C C . ALA A 1 124 ? 25.769 -5.515 -10.810 1.00 64.94 124 ALA A C 1
ATOM 1036 O O . ALA A 1 124 ? 26.867 -5.767 -10.317 1.00 64.94 124 ALA A O 1
ATOM 1037 N N . SER A 1 125 ? 24.632 -5.674 -10.120 1.00 60.31 125 SER A N 1
ATOM 1038 C CA . SER A 1 125 ? 24.601 -6.149 -8.728 1.00 60.31 125 SER A CA 1
ATOM 1039 C C . SER A 1 125 ? 25.086 -7.595 -8.567 1.00 60.31 125 SER A C 1
ATOM 1041 O O . SER A 1 125 ? 25.502 -7.972 -7.470 1.00 60.31 125 SER A O 1
ATOM 1043 N N . THR A 1 126 ? 24.994 -8.418 -9.612 1.00 58.97 126 THR A N 1
ATOM 1044 C CA . THR A 1 126 ? 25.433 -9.822 -9.573 1.00 58.97 126 THR A CA 1
ATOM 1045 C C . THR A 1 126 ? 26.959 -9.918 -9.671 1.00 58.97 126 THR A C 1
ATOM 1047 O O . THR A 1 126 ? 27.580 -10.740 -8.996 1.00 58.97 126 THR A O 1
ATOM 1050 N N . VAL A 1 127 ? 27.583 -9.017 -10.434 1.00 59.38 127 VAL A N 1
ATOM 1051 C CA . VAL A 1 127 ? 29.041 -8.967 -10.616 1.00 59.38 127 VAL A CA 1
ATOM 1052 C C . VAL A 1 127 ? 29.767 -8.504 -9.346 1.00 59.38 127 VAL A C 1
ATOM 1054 O O . VAL A 1 127 ? 30.795 -9.078 -9.001 1.00 59.38 127 VAL A O 1
ATOM 1057 N N . GLU A 1 128 ? 29.226 -7.536 -8.599 1.00 54.97 128 GLU A N 1
ATOM 1058 C CA . GLU A 1 128 ? 29.849 -7.056 -7.348 1.00 54.97 128 GLU A CA 1
ATOM 1059 C C . GLU A 1 128 ? 29.840 -8.087 -6.211 1.00 54.97 128 GLU A C 1
ATOM 1061 O O . GLU A 1 128 ? 30.731 -8.071 -5.372 1.00 54.97 128 GLU A O 1
ATOM 1066 N N . LYS A 1 129 ? 28.867 -9.004 -6.175 1.00 53.00 129 LYS A N 1
ATOM 1067 C CA . LYS A 1 129 ? 28.795 -10.060 -5.147 1.00 53.00 129 LYS A CA 1
ATOM 1068 C C . LYS A 1 129 ? 29.742 -11.238 -5.382 1.00 53.00 129 LYS A C 1
ATOM 1070 O O . LYS A 1 129 ? 29.865 -12.082 -4.500 1.00 53.00 129 LYS A O 1
ATOM 1075 N N . THR A 1 130 ? 30.356 -11.318 -6.560 1.00 52.38 130 THR A N 1
ATOM 1076 C CA . THR A 1 130 ? 31.200 -12.454 -6.976 1.00 52.38 130 THR A CA 1
ATOM 1077 C C . THR A 1 130 ? 32.697 -12.108 -6.918 1.00 52.38 130 THR A C 1
ATOM 1079 O O . THR A 1 130 ? 33.532 -12.873 -7.392 1.00 52.38 130 THR A O 1
ATOM 1082 N N . ARG A 1 131 ? 33.048 -10.953 -6.345 1.00 45.28 131 ARG A N 1
ATOM 1083 C CA . ARG A 1 131 ? 34.417 -10.457 -6.181 1.00 45.28 131 ARG A CA 1
ATOM 1084 C C . ARG A 1 131 ? 34.737 -10.283 -4.703 1.00 45.28 131 ARG A C 1
ATOM 1086 O O . ARG A 1 131 ? 35.914 -10.508 -4.357 1.00 45.28 131 ARG A O 1
#

Secondary structure (DSSP, 8-state):
--------GGGS-SS-TTTSPPPHHHHHHHHHHHHHHHTT--HHHHHHHHT--HHHHHHHHHHHHHTT-GGG--S-SSHHHHHHHHHHHHHHHHHHTT--HHHHHHHHT--HHHHHHHHHHHHHHHHHTT-

Foldseek 3Di:
DDPPDPDDLVVFDCQDPPDRHGDPVNVVLLVVLLVVLLQLDDLVRSCVVSVHDSVVSVVSLVVCVVVVPPSSDDPDNDNVVVVVVVLLVVLVVVVVVVDDLVVSCVVVVHDSVVSVVSVVVVVVVVVVVVD

pLDDT: mean 78.68, std 14.86, range [37.34, 92.56]

Sequence (131 aa):
MTQQQPLRFYQFSSFNKRGGKTHPRVARTRNRILDLWEGMASYSTIAEELDISISTVVECIARAKRLKDPRADRPFRHRKIQMAEKRRREIRRLLDDGYRPREIAKRLGVSKRLVLIRMRESDASTVEKTR